Protein AF-T0ZVD2-F1 (afdb_monomer_lite)

Radius of gyration: 25.52 Å; chains: 1; bounding box: 50×49×88 Å

Organism: NCBI:txid410659

Sequence (141 aa):
MKIVLYLHMHQPWRLGRFRYLDLGSGRPYFDVERNFAIFRGIAERCYLPALERLIRAAREDSGFRLSLSVTGTFLEQARTAAPAVIDRLRELYRTGQGGAPRRDLLPLAGVPGSSARTARRGGPASGDAPQRVRRRTKVLG

Structure (mmCIF, N/CA/C/O backbone):
data_AF-T0ZVD2-F1
#
_entry.id   AF-T0ZVD2-F1
#
loop_
_atom_site.group_PDB
_atom_site.id
_atom_site.type_symbol
_atom_site.label_atom_id
_atom_site.label_alt_id
_atom_site.label_comp_id
_atom_site.label_asym_id
_atom_site.label_entity_id
_atom_site.label_seq_id
_atom_site.pdbx_PDB_ins_code
_atom_site.Cartn_x
_atom_site.Cartn_y
_atom_site.Cartn_z
_atom_site.occupancy
_atom_site.B_iso_or_equiv
_atom_site.auth_seq_id
_atom_site.auth_comp_id
_atom_site.auth_asym_id
_atom_site.auth_atom_id
_atom_site.pdbx_PDB_model_num
ATOM 1 N N . MET A 1 1 ? -22.904 15.931 14.253 1.00 55.38 1 MET A N 1
ATOM 2 C CA . MET A 1 1 ? -22.177 16.062 12.968 1.00 55.38 1 MET A CA 1
ATOM 3 C C . MET A 1 1 ? -21.480 14.737 12.675 1.00 55.38 1 MET A C 1
ATOM 5 O O . MET A 1 1 ? -20.995 14.137 13.624 1.00 55.38 1 MET A O 1
ATOM 9 N N . LYS A 1 2 ? -21.483 14.229 11.434 1.00 75.12 2 LYS A N 1
ATOM 10 C CA . LYS A 1 2 ? -20.800 12.969 11.070 1.00 75.12 2 LYS A CA 1
ATOM 11 C C . LYS A 1 2 ? -19.636 13.298 10.140 1.00 75.12 2 LYS A C 1
ATOM 13 O O . LYS A 1 2 ? -19.868 13.861 9.077 1.00 75.12 2 LYS A O 1
ATOM 18 N N . ILE A 1 3 ? -18.418 12.966 10.551 1.00 83.00 3 ILE A N 1
ATOM 19 C CA . ILE A 1 3 ? -17.202 13.145 9.749 1.00 83.00 3 ILE A CA 1
ATOM 20 C C . ILE A 1 3 ? -16.881 11.797 9.099 1.00 83.00 3 ILE A C 1
ATOM 22 O O . ILE A 1 3 ? -16.955 10.762 9.759 1.00 83.00 3 ILE A O 1
ATOM 26 N N . VAL A 1 4 ? -16.574 11.802 7.801 1.00 87.12 4 VAL A N 1
ATOM 27 C CA . VAL A 1 4 ? -16.183 10.599 7.052 1.00 87.12 4 VAL A CA 1
ATOM 28 C C . VAL A 1 4 ? -14.842 10.861 6.389 1.00 87.12 4 VAL A C 1
ATOM 30 O O . VAL A 1 4 ? -14.710 11.808 5.617 1.00 87.12 4 VAL A O 1
ATOM 33 N N . LEU A 1 5 ? -13.855 10.013 6.669 1.00 87.56 5 LEU A N 1
ATOM 34 C CA . LEU A 1 5 ? -12.551 10.095 6.017 1.00 87.56 5 LEU A CA 1
ATOM 35 C C . LEU A 1 5 ? -12.623 9.438 4.641 1.00 87.56 5 LEU A C 1
ATOM 37 O O . LEU A 1 5 ? -12.965 8.262 4.536 1.00 87.56 5 LEU A O 1
ATOM 41 N N . TYR A 1 6 ? -12.284 10.178 3.589 1.00 91.12 6 TYR A N 1
ATOM 42 C CA . TYR A 1 6 ? -12.142 9.629 2.243 1.00 91.12 6 TYR A CA 1
ATOM 43 C C . TYR A 1 6 ? -10.662 9.500 1.890 1.00 91.12 6 TYR A C 1
ATOM 45 O O . TYR A 1 6 ? -9.935 10.492 1.875 1.00 91.12 6 TYR A O 1
ATOM 53 N N . LEU A 1 7 ? -10.220 8.276 1.607 1.00 91.62 7 LEU A N 1
ATOM 54 C CA . LEU A 1 7 ? -8.830 7.950 1.308 1.00 91.62 7 LEU A CA 1
ATOM 55 C C . LEU A 1 7 ? -8.736 7.277 -0.062 1.00 91.62 7 LEU A C 1
ATOM 57 O O . LEU A 1 7 ? -9.523 6.386 -0.384 1.00 91.62 7 LEU A O 1
ATOM 61 N N . HIS A 1 8 ? -7.747 7.677 -0.859 1.00 92.75 8 HIS A N 1
ATOM 62 C CA . HIS A 1 8 ? -7.494 7.107 -2.178 1.00 92.75 8 HIS A CA 1
ATOM 63 C C . HIS A 1 8 ? -6.072 6.544 -2.266 1.00 92.75 8 HIS A C 1
ATOM 65 O O . HIS A 1 8 ? -5.099 7.241 -1.984 1.00 92.75 8 HIS A O 1
ATOM 71 N N . MET A 1 9 ? -5.954 5.278 -2.662 1.00 93.75 9 MET A N 1
ATOM 72 C CA . MET A 1 9 ? -4.691 4.557 -2.790 1.00 93.75 9 MET A CA 1
ATOM 73 C C . MET A 1 9 ? -4.364 4.320 -4.264 1.00 93.75 9 MET A C 1
ATOM 75 O O . MET A 1 9 ? -4.984 3.497 -4.952 1.00 93.75 9 MET A O 1
ATOM 79 N N . HIS A 1 10 ? -3.339 5.028 -4.733 1.00 93.50 10 HIS A N 1
ATOM 80 C CA . HIS A 1 10 ? -2.828 4.911 -6.088 1.00 93.50 10 HIS A CA 1
ATOM 81 C C . HIS A 1 10 ? -1.306 4.751 -6.100 1.00 93.50 10 HIS A C 1
ATOM 83 O O . HIS A 1 10 ? -0.577 5.515 -5.465 1.00 93.50 10 HIS A O 1
ATOM 89 N N . GLN A 1 11 ? -0.832 3.747 -6.840 1.00 92.94 11 GLN A N 1
ATOM 90 C CA . GLN A 1 11 ? 0.558 3.629 -7.273 1.00 92.94 11 GLN A CA 1
ATOM 91 C C . GLN A 1 11 ? 0.573 3.344 -8.781 1.00 92.94 11 GLN A C 1
ATOM 93 O O . GLN A 1 11 ? 0.033 2.316 -9.207 1.00 92.94 11 GLN A O 1
ATOM 98 N N . PRO A 1 12 ? 1.134 4.259 -9.595 1.00 93.94 12 PRO A N 1
ATOM 99 C CA . PRO A 1 12 ? 1.287 4.050 -11.026 1.00 93.94 12 PRO A CA 1
ATOM 100 C C . PRO A 1 12 ? 2.535 3.218 -11.338 1.00 93.94 12 PRO A C 1
ATOM 102 O O . PRO A 1 12 ? 3.450 3.085 -10.523 1.00 93.94 12 PRO A O 1
ATOM 105 N N . TRP A 1 13 ? 2.591 2.698 -12.561 1.00 93.31 13 TRP A N 1
ATOM 106 C CA . TRP A 1 13 ? 3.809 2.127 -13.125 1.00 93.31 13 TRP A CA 1
ATOM 107 C C . TRP A 1 13 ? 4.720 3.245 -13.636 1.00 93.31 13 TRP A C 1
ATOM 109 O O . TRP A 1 13 ? 4.332 4.042 -14.488 1.00 93.31 13 TRP A O 1
ATOM 119 N N . ARG A 1 14 ? 5.938 3.321 -13.0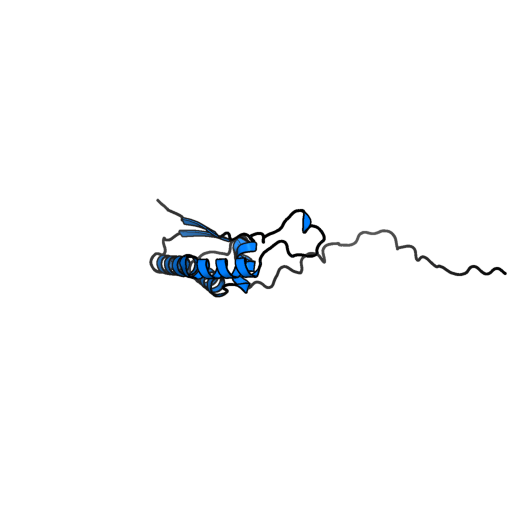99 1.00 91.88 14 ARG A N 1
ATOM 120 C CA . ARG A 1 14 ? 6.953 4.300 -13.504 1.00 91.88 14 ARG A CA 1
ATOM 121 C C . ARG A 1 14 ? 7.708 3.793 -14.723 1.00 91.88 14 ARG A C 1
ATOM 123 O O . ARG A 1 14 ? 8.147 2.641 -14.745 1.00 91.88 14 ARG A O 1
ATOM 130 N N . LEU A 1 15 ? 7.864 4.665 -15.712 1.00 91.50 15 LEU A N 1
ATOM 131 C CA . LEU A 1 15 ? 8.645 4.375 -16.907 1.00 91.50 15 LEU A CA 1
ATOM 132 C C . LEU A 1 15 ? 10.116 4.169 -16.546 1.00 91.50 15 LEU A C 1
ATOM 134 O O . LEU A 1 15 ? 10.666 4.851 -15.675 1.00 91.50 15 LEU A O 1
ATOM 138 N N . GLY A 1 16 ? 10.738 3.217 -17.234 1.00 87.69 16 GLY A N 1
ATOM 139 C CA . GLY A 1 16 ? 12.184 3.081 -17.231 1.00 87.69 16 GLY A CA 1
ATOM 140 C C . GLY A 1 16 ? 12.846 4.195 -18.036 1.00 87.69 16 GLY A C 1
ATOM 141 O O . GLY A 1 16 ? 12.191 5.067 -18.613 1.00 87.69 16 GLY A O 1
ATOM 142 N N . ARG A 1 17 ? 14.178 4.164 -18.101 1.00 86.81 17 ARG A N 1
ATOM 143 C CA . ARG A 1 17 ? 14.923 5.048 -18.999 1.00 86.81 17 ARG A CA 1
ATOM 144 C C . ARG A 1 17 ? 14.671 4.602 -20.441 1.00 86.81 17 ARG A C 1
ATOM 146 O O . ARG A 1 17 ? 15.360 3.721 -20.936 1.00 86.81 17 ARG A O 1
ATOM 153 N N . PHE A 1 18 ? 13.681 5.215 -21.079 1.00 85.88 18 PHE A N 1
ATOM 154 C CA . PHE A 1 18 ? 13.238 4.884 -22.428 1.00 85.88 18 PHE A CA 1
ATOM 155 C C . PHE A 1 18 ? 13.440 6.089 -23.351 1.00 85.88 18 PHE A C 1
ATOM 157 O O . PHE A 1 18 ? 12.972 7.188 -23.046 1.00 85.88 18 PHE A O 1
ATOM 164 N N . ARG A 1 19 ? 14.174 5.915 -24.454 1.00 86.12 19 ARG A N 1
ATOM 165 C CA . ARG A 1 19 ? 14.421 6.965 -25.454 1.00 86.12 19 ARG A CA 1
ATOM 166 C C . ARG A 1 19 ? 13.620 6.684 -26.721 1.00 86.12 19 ARG A C 1
ATOM 168 O O . ARG A 1 19 ? 13.250 5.551 -26.992 1.00 86.12 19 ARG A O 1
ATOM 175 N N . TYR A 1 20 ? 13.433 7.709 -27.552 1.00 84.69 20 TYR A N 1
ATOM 176 C CA . TYR A 1 20 ? 12.810 7.554 -28.873 1.00 84.69 20 TYR A CA 1
ATOM 177 C C . TYR A 1 20 ? 13.512 6.488 -29.736 1.00 84.69 20 TYR A C 1
ATOM 179 O O . TYR A 1 20 ? 12.862 5.710 -30.422 1.00 84.69 20 TYR A O 1
ATOM 187 N N . LEU A 1 21 ? 14.841 6.397 -29.636 1.00 88.56 21 LEU A N 1
ATOM 188 C CA . LEU A 1 21 ? 15.646 5.404 -30.356 1.00 88.56 21 LEU A CA 1
ATOM 189 C C . LEU A 1 21 ? 15.406 3.959 -29.891 1.00 88.56 21 LEU A C 1
ATOM 191 O O . LEU A 1 21 ? 15.766 3.029 -30.601 1.00 88.56 21 LEU A O 1
ATOM 195 N N . ASP A 1 22 ? 14.821 3.762 -28.707 1.00 82.94 22 ASP A N 1
ATOM 196 C CA . ASP A 1 22 ? 14.515 2.433 -28.176 1.00 82.94 22 ASP A CA 1
ATOM 197 C C . ASP A 1 22 ? 13.171 1.892 -28.710 1.00 82.94 22 ASP A C 1
ATOM 199 O O . ASP A 1 22 ? 12.802 0.751 -28.415 1.00 82.94 22 ASP A O 1
ATOM 203 N N . LEU A 1 23 ? 12.428 2.664 -29.512 1.00 85.06 23 LEU A N 1
ATOM 204 C CA . LEU A 1 23 ? 11.191 2.201 -30.144 1.00 85.06 23 LEU A CA 1
ATOM 205 C C . LEU A 1 23 ? 11.472 1.026 -31.092 1.00 85.06 23 LEU A C 1
ATOM 207 O O . LEU A 1 23 ? 12.376 1.074 -31.918 1.00 85.06 23 LEU A O 1
ATOM 211 N N . GLY A 1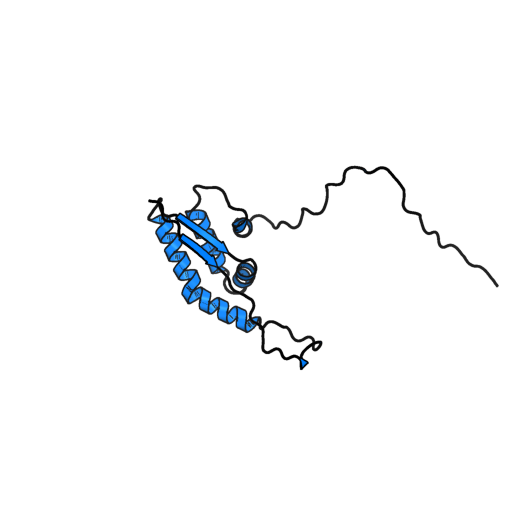 24 ? 10.702 -0.056 -30.958 1.00 85.81 24 GLY A N 1
ATOM 212 C CA . GLY A 1 24 ? 10.885 -1.278 -31.752 1.00 85.81 24 GLY A CA 1
ATOM 213 C C . GLY A 1 24 ? 12.049 -2.174 -31.309 1.00 85.81 24 GLY A C 1
ATOM 214 O O . GLY A 1 24 ? 12.166 -3.289 -31.803 1.00 85.81 24 GLY A O 1
ATOM 215 N N . SER A 1 25 ? 12.862 -1.752 -30.332 1.00 84.62 25 SER A N 1
ATOM 216 C CA . SER A 1 25 ? 14.004 -2.539 -29.829 1.00 84.62 25 SER A CA 1
ATOM 217 C C . SER A 1 25 ? 13.618 -3.753 -28.968 1.00 84.62 25 SER A C 1
ATOM 219 O O . SER A 1 25 ? 14.483 -4.528 -28.569 1.00 84.62 25 SER A O 1
ATOM 221 N N . GLY A 1 26 ? 12.334 -3.897 -28.619 1.00 84.56 26 GLY A N 1
ATOM 222 C CA . GLY A 1 26 ? 11.850 -4.918 -27.683 1.00 84.56 26 GLY A CA 1
ATOM 223 C C . GLY A 1 26 ? 12.141 -4.614 -26.207 1.00 84.56 26 GLY A C 1
ATOM 224 O O . GLY A 1 26 ? 11.787 -5.415 -25.343 1.00 84.56 26 GLY A O 1
ATOM 225 N N . ARG A 1 27 ? 12.751 -3.462 -25.885 1.00 86.19 27 ARG A N 1
ATOM 226 C CA . ARG A 1 27 ? 12.978 -3.043 -24.495 1.00 86.19 27 ARG A CA 1
ATOM 227 C C . ARG A 1 27 ? 11.651 -2.774 -23.770 1.00 86.19 27 ARG A C 1
ATOM 229 O O . ARG A 1 27 ? 10.780 -2.107 -24.332 1.00 86.19 27 ARG A O 1
ATOM 236 N N . PRO A 1 28 ? 11.490 -3.241 -22.518 1.00 85.50 28 PRO A N 1
ATOM 237 C CA . PRO A 1 28 ? 10.288 -2.974 -21.742 1.00 85.50 28 PRO A CA 1
ATOM 238 C C . PRO A 1 28 ? 10.171 -1.482 -21.405 1.00 85.50 28 PRO A C 1
ATOM 240 O O . PRO A 1 28 ? 11.140 -0.837 -21.007 1.00 85.50 28 PRO A O 1
ATOM 243 N N . TYR A 1 29 ? 8.958 -0.940 -21.528 1.00 87.62 29 TYR A N 1
ATOM 244 C CA . TYR A 1 29 ? 8.664 0.464 -21.213 1.00 87.62 29 TYR A CA 1
ATOM 245 C C . TYR A 1 29 ? 8.777 0.782 -19.716 1.00 87.62 29 TYR A C 1
ATOM 247 O O . TYR A 1 29 ? 9.150 1.892 -19.330 1.00 87.62 29 TYR A O 1
ATOM 255 N N . PHE A 1 30 ? 8.442 -0.184 -18.861 1.00 91.00 30 PHE A N 1
ATOM 256 C CA . PHE A 1 30 ? 8.408 -0.013 -17.413 1.00 91.00 30 PHE A CA 1
ATOM 257 C C . PHE A 1 30 ? 9.600 -0.688 -16.748 1.00 91.00 30 PHE A C 1
ATOM 259 O O . PHE A 1 30 ? 9.949 -1.823 -17.064 1.00 91.00 30 PHE A O 1
ATOM 266 N N . ASP A 1 31 ? 10.175 0.001 -15.767 1.00 91.75 31 ASP A N 1
ATOM 267 C CA . ASP A 1 31 ? 11.213 -0.550 -14.901 1.00 91.75 31 ASP A CA 1
ATOM 268 C C . ASP A 1 31 ? 10.550 -1.290 -13.731 1.00 91.75 31 ASP A C 1
ATOM 270 O O . ASP A 1 31 ? 10.229 -0.708 -12.691 1.00 91.75 31 ASP A O 1
ATOM 274 N N . VAL A 1 32 ? 10.234 -2.568 -13.946 1.00 92.38 32 VAL A N 1
ATOM 275 C CA . VAL A 1 32 ? 9.450 -3.382 -13.003 1.00 92.38 32 VAL A CA 1
ATOM 276 C C . VAL A 1 32 ? 10.165 -3.533 -11.659 1.00 92.38 32 VAL A C 1
ATOM 278 O O . VAL A 1 32 ? 9.539 -3.369 -10.610 1.00 92.38 32 VAL A O 1
ATOM 281 N N . GLU A 1 33 ? 11.474 -3.778 -11.679 1.00 92.69 33 GLU A N 1
ATOM 282 C CA . GLU A 1 33 ? 12.276 -3.955 -10.466 1.00 92.69 33 GLU A CA 1
ATOM 283 C C . GLU A 1 33 ? 12.275 -2.691 -9.611 1.00 92.69 33 GLU A C 1
ATOM 285 O O . GLU A 1 33 ? 11.959 -2.744 -8.417 1.00 92.69 33 GLU A O 1
ATOM 290 N N . ARG A 1 34 ? 12.529 -1.531 -10.228 1.00 93.50 34 ARG A N 1
ATOM 291 C CA . ARG A 1 34 ? 12.488 -0.250 -9.524 1.00 93.50 34 ARG A CA 1
ATOM 292 C C . ARG A 1 34 ? 11.096 0.059 -8.990 1.00 93.50 34 ARG A C 1
ATOM 294 O O . ARG A 1 34 ? 10.976 0.566 -7.874 1.00 93.50 34 ARG A O 1
ATOM 301 N N . ASN A 1 35 ? 10.043 -0.240 -9.750 1.00 94.69 35 ASN A N 1
ATOM 302 C CA . ASN A 1 35 ? 8.670 -0.044 -9.284 1.00 94.69 35 ASN A CA 1
ATOM 303 C C . ASN A 1 35 ? 8.378 -0.876 -8.034 1.00 94.69 35 ASN A C 1
ATOM 305 O O . ASN A 1 35 ? 7.862 -0.331 -7.059 1.00 94.69 35 ASN A O 1
ATOM 309 N N . PHE A 1 36 ? 8.756 -2.154 -8.017 1.00 95.44 36 PHE A N 1
ATOM 310 C CA . PHE A 1 36 ? 8.551 -3.006 -6.847 1.00 95.44 36 PHE A CA 1
ATOM 311 C C . PHE A 1 36 ? 9.424 -2.611 -5.658 1.00 95.44 36 PHE A C 1
ATOM 313 O O . PHE A 1 36 ? 8.932 -2.628 -4.530 1.00 95.44 36 PHE A O 1
ATOM 320 N N . ALA A 1 37 ? 10.672 -2.196 -5.880 1.00 95.44 37 ALA A N 1
ATOM 321 C CA . ALA A 1 37 ? 11.531 -1.685 -4.813 1.00 95.44 37 ALA A CA 1
ATOM 322 C C . ALA A 1 37 ? 10.929 -0.429 -4.157 1.00 95.44 37 ALA A C 1
ATOM 324 O O . ALA A 1 37 ? 10.841 -0.340 -2.931 1.00 95.44 37 ALA A O 1
ATOM 325 N N . ILE A 1 38 ? 10.438 0.515 -4.969 1.00 95.19 38 ILE A N 1
ATOM 326 C CA . ILE A 1 38 ? 9.748 1.712 -4.474 1.00 95.19 38 ILE A CA 1
ATOM 327 C C . ILE A 1 38 ? 8.465 1.325 -3.734 1.00 95.19 38 ILE A C 1
ATOM 329 O O . ILE A 1 38 ? 8.221 1.835 -2.640 1.00 95.19 38 ILE A O 1
ATOM 333 N N . PHE A 1 39 ? 7.662 0.419 -4.300 1.00 96.62 39 PHE A N 1
ATOM 334 C CA . PHE A 1 39 ? 6.411 -0.019 -3.687 1.00 96.62 39 PHE A CA 1
ATOM 335 C C . PHE A 1 39 ? 6.646 -0.616 -2.297 1.00 96.62 39 PHE A C 1
ATOM 337 O O . PHE A 1 39 ? 5.972 -0.209 -1.355 1.00 96.62 39 PHE A O 1
ATOM 344 N N . ARG A 1 40 ? 7.629 -1.516 -2.142 1.00 96.56 40 ARG A N 1
ATOM 345 C CA . ARG A 1 40 ? 7.999 -2.108 -0.842 1.00 96.56 40 ARG A CA 1
ATOM 346 C C . ARG A 1 40 ? 8.380 -1.040 0.178 1.00 96.56 40 ARG A C 1
ATOM 348 O O . ARG A 1 40 ? 7.801 -0.993 1.259 1.00 96.56 40 ARG A O 1
ATOM 355 N N . GLY A 1 41 ? 9.265 -0.118 -0.204 1.00 96.44 41 GLY A N 1
ATOM 356 C CA . GLY A 1 41 ? 9.698 0.953 0.693 1.00 96.44 41 GLY A CA 1
ATOM 357 C C . GLY A 1 41 ? 8.558 1.882 1.127 1.00 96.44 41 GLY A C 1
ATOM 358 O O . GLY A 1 41 ? 8.520 2.321 2.275 1.00 96.44 41 GLY A O 1
ATOM 359 N N . ILE A 1 42 ? 7.609 2.190 0.236 1.00 96.38 42 ILE A N 1
ATOM 360 C CA . ILE A 1 42 ? 6.422 2.981 0.597 1.00 96.38 42 ILE A CA 1
ATOM 361 C C . ILE A 1 42 ? 5.452 2.151 1.448 1.00 96.38 42 ILE A C 1
ATOM 363 O O . ILE A 1 42 ? 4.867 2.682 2.391 1.00 96.38 42 ILE A O 1
ATOM 367 N N . ALA A 1 43 ? 5.288 0.862 1.153 1.00 96.56 43 ALA A N 1
ATOM 368 C CA . ALA A 1 43 ? 4.402 -0.019 1.902 1.00 96.56 43 ALA A CA 1
ATOM 369 C C . ALA A 1 43 ? 4.798 -0.112 3.378 1.00 96.56 43 ALA A C 1
ATOM 371 O O . ALA A 1 43 ? 3.937 0.060 4.240 1.00 96.56 43 ALA A O 1
ATOM 372 N N . GLU A 1 44 ? 6.088 -0.292 3.659 1.00 96.19 44 GLU A N 1
ATOM 373 C CA . GLU A 1 44 ? 6.631 -0.363 5.020 1.00 96.19 44 GLU A CA 1
ATOM 374 C C . GLU A 1 44 ? 6.499 0.964 5.773 1.00 96.19 44 GLU A C 1
ATOM 376 O O . GLU A 1 44 ? 6.106 0.985 6.936 1.00 96.19 44 GLU A O 1
ATOM 381 N N . ARG A 1 45 ? 6.779 2.092 5.109 1.00 96.12 45 ARG A N 1
ATOM 382 C CA . ARG A 1 45 ? 6.771 3.409 5.765 1.00 96.12 45 ARG A CA 1
ATOM 383 C C . ARG A 1 45 ? 5.388 4.042 5.886 1.00 96.12 45 ARG A C 1
ATOM 385 O O . ARG A 1 45 ? 5.180 4.873 6.765 1.00 96.12 45 ARG A O 1
ATOM 392 N N . CYS A 1 46 ? 4.465 3.718 4.983 1.00 95.06 46 CYS A N 1
ATOM 393 C CA . CYS A 1 46 ? 3.201 4.439 4.844 1.00 95.06 46 CYS A CA 1
ATOM 394 C C . CYS A 1 46 ? 1.986 3.514 4.906 1.00 95.06 46 CYS A C 1
ATOM 396 O O . CYS A 1 46 ? 1.147 3.692 5.786 1.00 95.06 46 CYS A O 1
ATOM 398 N N . TYR A 1 47 ? 1.870 2.529 4.009 1.00 95.12 47 TYR A N 1
ATOM 399 C CA . TYR A 1 47 ? 0.617 1.773 3.875 1.00 95.12 47 TYR A CA 1
ATOM 400 C C . TYR A 1 47 ? 0.328 0.887 5.081 1.00 95.12 47 TYR A C 1
ATOM 402 O O . TYR A 1 47 ? -0.764 0.967 5.636 1.00 95.12 47 TYR A O 1
ATOM 410 N N . LEU A 1 48 ? 1.295 0.076 5.508 1.00 96.06 48 LEU A N 1
ATOM 411 C CA . LEU A 1 48 ? 1.137 -0.801 6.666 1.00 96.06 48 LEU A CA 1
ATOM 412 C C . LEU A 1 48 ? 0.842 -0.017 7.957 1.00 96.06 48 LEU A C 1
ATOM 414 O O . LEU A 1 48 ? -0.211 -0.268 8.548 1.00 96.06 48 LEU A O 1
ATOM 418 N N . PRO A 1 49 ? 1.653 0.984 8.362 1.00 97.12 49 PRO A N 1
ATOM 419 C CA . PRO A 1 49 ? 1.383 1.715 9.598 1.00 97.12 49 PRO A CA 1
ATOM 420 C C . PRO A 1 49 ? 0.088 2.536 9.537 1.00 97.12 49 PRO A C 1
ATOM 422 O O . PRO A 1 49 ? -0.593 2.690 10.551 1.00 97.12 49 PRO A O 1
ATOM 425 N N . ALA A 1 50 ? -0.295 3.060 8.366 1.00 95.31 50 ALA A N 1
ATOM 426 C CA . ALA A 1 50 ? -1.568 3.761 8.221 1.00 95.31 50 ALA A CA 1
ATOM 427 C C . ALA A 1 50 ? -2.760 2.808 8.378 1.00 95.31 50 ALA A C 1
ATOM 429 O O . ALA A 1 50 ? -3.694 3.119 9.115 1.00 95.31 50 ALA A O 1
ATOM 430 N N . LEU A 1 51 ? -2.726 1.640 7.729 1.00 94.94 51 LEU A N 1
ATOM 431 C CA . LEU A 1 51 ? -3.803 0.655 7.824 1.00 94.94 51 LEU A CA 1
ATOM 432 C C . LEU A 1 51 ? -3.950 0.111 9.245 1.00 94.94 51 LEU A C 1
ATOM 434 O O . LEU A 1 51 ? -5.073 -0.004 9.723 1.00 94.94 51 LEU A O 1
ATOM 438 N N . GLU A 1 52 ? -2.849 -0.148 9.950 1.00 95.56 52 GLU A N 1
ATOM 439 C CA . GLU A 1 52 ? -2.889 -0.581 11.353 1.00 95.56 52 GLU A CA 1
ATOM 440 C C . GLU A 1 52 ? -3.562 0.457 12.258 1.00 95.56 52 GLU A C 1
ATOM 442 O O . GLU A 1 52 ? -4.414 0.109 13.078 1.00 95.56 52 GLU A O 1
ATOM 447 N N . ARG A 1 53 ? -3.258 1.746 12.061 1.00 94.50 53 ARG A N 1
ATOM 448 C CA . ARG A 1 53 ? -3.923 2.838 12.788 1.00 94.50 53 ARG A CA 1
ATOM 449 C C . ARG A 1 53 ? -5.412 2.924 12.467 1.00 94.50 53 ARG A C 1
ATOM 451 O O . ARG A 1 53 ? -6.211 3.107 13.378 1.00 94.50 53 ARG A O 1
ATOM 458 N N . LEU A 1 54 ? -5.791 2.766 11.198 1.00 92.56 54 LEU A N 1
ATOM 459 C CA . LEU A 1 54 ? -7.197 2.783 10.782 1.00 92.56 54 LEU A CA 1
ATOM 460 C C . LEU A 1 54 ? -7.980 1.598 11.360 1.00 92.56 54 LEU A C 1
ATOM 462 O O . LEU A 1 54 ? -9.101 1.783 11.822 1.00 92.56 54 LEU A O 1
ATOM 466 N N . ILE A 1 55 ? -7.386 0.401 11.373 1.00 92.12 55 ILE A N 1
ATOM 467 C CA . ILE A 1 55 ? -7.977 -0.802 11.978 1.00 92.12 55 ILE A CA 1
ATOM 468 C C . ILE A 1 55 ? -8.191 -0.579 13.474 1.00 92.12 55 ILE A C 1
ATOM 470 O O . ILE A 1 55 ? -9.260 -0.888 13.997 1.00 92.12 55 ILE A O 1
ATOM 474 N N . ARG A 1 56 ? -7.187 -0.026 14.163 1.00 93.00 56 ARG A N 1
ATOM 475 C CA . ARG A 1 56 ? -7.281 0.295 15.588 1.00 93.00 56 ARG A CA 1
ATOM 476 C C . ARG A 1 56 ? -8.401 1.300 15.864 1.00 93.00 56 ARG A C 1
ATOM 478 O O . ARG A 1 56 ? -9.259 1.013 16.688 1.00 93.00 56 ARG A O 1
ATOM 485 N N . ALA A 1 57 ? -8.444 2.409 15.127 1.00 90.38 57 ALA A N 1
ATOM 486 C CA . ALA A 1 57 ? -9.490 3.421 15.276 1.00 90.38 57 ALA A CA 1
ATOM 487 C C . ALA A 1 57 ? -10.896 2.847 15.027 1.00 90.38 57 ALA A C 1
ATOM 489 O O . ALA A 1 57 ? -11.815 3.110 15.793 1.00 90.38 57 ALA A O 1
ATOM 490 N N . ALA A 1 58 ? -11.050 2.000 14.003 1.00 88.69 58 ALA A N 1
ATOM 491 C CA . ALA A 1 58 ? -12.320 1.339 13.702 1.00 88.69 58 ALA A CA 1
ATOM 492 C C . ALA A 1 58 ? -12.764 0.339 14.786 1.00 88.69 58 ALA A C 1
ATOM 494 O O . ALA A 1 58 ? -13.954 0.063 14.907 1.00 88.69 58 ALA A O 1
ATOM 495 N N . ARG A 1 59 ? -11.825 -0.224 15.560 1.00 87.75 59 ARG A N 1
ATOM 496 C CA . ARG A 1 59 ? -12.128 -1.107 16.699 1.00 87.75 59 ARG A CA 1
ATOM 497 C C . ARG A 1 59 ? -12.465 -0.334 17.971 1.00 87.75 59 ARG A C 1
ATOM 499 O O . ARG A 1 59 ? -13.268 -0.815 18.760 1.00 87.75 59 ARG A O 1
ATOM 506 N N . GLU A 1 60 ? -11.830 0.815 18.181 1.00 89.56 60 GLU A N 1
ATOM 507 C CA . GLU A 1 60 ? -12.023 1.647 19.375 1.00 89.56 60 GLU A CA 1
ATOM 508 C C . GLU A 1 60 ? -13.327 2.457 19.318 1.00 89.56 60 GLU A C 1
ATOM 510 O O . GLU A 1 60 ? -13.967 2.642 20.351 1.00 89.56 60 GLU A O 1
ATOM 515 N N . ASP A 1 61 ? -13.752 2.903 18.130 1.00 85.69 61 ASP A N 1
ATOM 516 C CA . ASP A 1 61 ? -14.953 3.725 17.959 1.00 85.69 61 ASP A CA 1
ATOM 517 C C . ASP A 1 61 ? -15.902 3.176 16.880 1.00 85.69 61 ASP A C 1
ATOM 519 O O . ASP A 1 61 ? -15.640 3.248 15.679 1.00 85.69 61 ASP A O 1
ATOM 523 N N . SER A 1 62 ? -17.077 2.708 17.312 1.00 79.62 62 SER A N 1
ATOM 524 C CA . SER A 1 62 ? -18.167 2.266 16.423 1.00 79.62 62 SER A CA 1
ATOM 525 C C . SER A 1 62 ? -18.773 3.390 15.559 1.00 79.62 62 SER A C 1
ATOM 527 O O . SER A 1 62 ? -19.456 3.124 14.567 1.00 79.62 62 SER A O 1
ATOM 529 N N . GLY A 1 63 ? -18.533 4.654 15.920 1.00 82.81 63 GLY A N 1
ATOM 530 C CA . GLY A 1 63 ? -18.916 5.844 15.166 1.00 82.81 63 GLY A CA 1
ATOM 531 C C . GLY A 1 63 ? -17.937 6.220 14.053 1.00 82.81 63 GLY A C 1
ATOM 532 O O . GLY A 1 63 ? -18.298 7.029 13.187 1.00 82.81 63 GLY A O 1
ATOM 533 N N . PHE A 1 64 ? -16.740 5.625 14.029 1.00 84.69 64 PHE A N 1
ATOM 534 C CA . PHE A 1 64 ? -15.708 5.908 13.039 1.00 84.69 64 PHE A CA 1
ATOM 535 C C . PHE A 1 64 ? -16.145 5.457 11.641 1.00 84.69 64 PHE A C 1
ATOM 537 O O . PHE A 1 64 ? -16.495 4.301 11.401 1.00 84.69 64 PHE A O 1
ATOM 544 N N . ARG A 1 65 ? -16.123 6.386 10.679 1.00 85.06 65 ARG A N 1
ATOM 545 C CA . ARG A 1 65 ? -16.517 6.126 9.288 1.00 85.06 65 ARG A CA 1
ATOM 546 C C . ARG A 1 65 ? -15.397 6.498 8.334 1.00 85.06 65 ARG A C 1
ATOM 548 O O . ARG A 1 65 ? -14.907 7.627 8.342 1.00 85.06 65 ARG A O 1
ATOM 555 N N . LEU A 1 66 ? -15.069 5.567 7.444 1.00 88.00 66 LEU A N 1
ATOM 556 C CA . LEU A 1 66 ? -14.086 5.777 6.390 1.00 88.00 66 LEU A CA 1
ATOM 557 C C . LEU A 1 66 ? -14.593 5.216 5.056 1.00 88.00 66 LEU A C 1
ATOM 559 O O . LEU A 1 66 ? -15.349 4.246 5.016 1.00 88.00 66 LEU A O 1
ATOM 563 N N . SER A 1 67 ? -14.161 5.830 3.963 1.00 88.81 67 SER A N 1
ATOM 564 C CA . SER A 1 67 ? -14.349 5.364 2.595 1.00 88.81 67 SER A CA 1
ATOM 565 C C . SER A 1 67 ? -12.980 5.240 1.939 1.00 88.81 67 SER A C 1
ATOM 567 O O . SER A 1 67 ? -12.236 6.217 1.876 1.00 88.81 67 SER A O 1
ATOM 569 N N . LEU A 1 68 ? -12.653 4.047 1.446 1.00 90.12 68 LEU A N 1
ATOM 570 C CA . LEU A 1 68 ? -11.375 3.759 0.805 1.00 90.12 68 LEU A CA 1
ATOM 571 C C . LEU A 1 68 ? -11.585 3.451 -0.675 1.00 90.12 68 LEU A C 1
ATOM 573 O O . LEU A 1 68 ? -12.360 2.564 -1.009 1.00 90.12 68 LEU A O 1
ATOM 577 N N . SER A 1 69 ? -10.856 4.143 -1.543 1.00 91.62 69 SER A N 1
ATOM 578 C CA . SER A 1 69 ? -10.794 3.863 -2.976 1.00 91.62 69 SER A CA 1
ATOM 579 C C . SER A 1 69 ? -9.404 3.340 -3.326 1.00 91.62 69 SER A C 1
ATOM 581 O O . SER A 1 69 ? -8.406 3.988 -3.018 1.00 91.62 69 SER A O 1
ATOM 583 N N . VAL A 1 70 ? -9.321 2.175 -3.968 1.00 91.81 70 VAL A N 1
ATOM 584 C CA . VAL A 1 70 ? -8.046 1.541 -4.337 1.00 91.81 70 VAL A CA 1
ATOM 585 C C . VAL A 1 70 ? -8.013 1.294 -5.839 1.00 91.81 70 VAL A C 1
ATOM 587 O O . VAL A 1 70 ? -8.932 0.704 -6.402 1.00 91.81 70 VAL A O 1
ATOM 590 N N . THR A 1 71 ? -6.950 1.746 -6.502 1.00 94.12 71 THR A N 1
ATOM 591 C CA . THR A 1 71 ? -6.789 1.548 -7.953 1.00 94.12 71 THR A CA 1
ATOM 592 C C . THR A 1 71 ? -6.378 0.114 -8.311 1.00 94.12 71 THR A C 1
ATOM 594 O O . THR A 1 71 ? -5.691 -0.562 -7.545 1.00 94.12 71 THR A O 1
ATOM 597 N N . GLY A 1 72 ? -6.762 -0.357 -9.504 1.00 92.62 72 GLY A N 1
ATOM 598 C CA . GLY A 1 72 ? -6.398 -1.699 -9.985 1.00 92.62 72 GLY A CA 1
ATOM 599 C C . GLY A 1 72 ? -4.884 -1.901 -10.100 1.00 92.62 72 GLY A C 1
ATOM 600 O O . GLY A 1 72 ? -4.365 -2.900 -9.609 1.00 92.62 72 GLY A O 1
ATOM 601 N N . THR A 1 73 ? -4.165 -0.903 -10.627 1.00 93.25 73 THR A N 1
ATOM 602 C CA . THR A 1 73 ? -2.695 -0.932 -10.735 1.00 93.25 73 THR A CA 1
ATOM 603 C C . THR A 1 73 ? -2.023 -1.070 -9.373 1.00 93.25 73 THR A C 1
ATOM 605 O O . THR A 1 73 ? -1.042 -1.796 -9.234 1.00 93.25 73 THR A O 1
ATOM 608 N N . PHE A 1 74 ? -2.578 -0.420 -8.344 1.00 95.75 74 PHE A N 1
ATOM 609 C CA . PHE A 1 74 ? -2.097 -0.566 -6.976 1.00 95.75 74 PHE A CA 1
ATOM 610 C C . PHE A 1 74 ? -2.255 -2.005 -6.482 1.00 95.75 74 PHE A C 1
ATOM 612 O O . PHE A 1 74 ? -1.314 -2.558 -5.920 1.00 95.75 74 PHE A O 1
ATOM 619 N N . LEU A 1 75 ? -3.420 -2.628 -6.696 1.00 94.62 75 LEU A N 1
ATOM 620 C CA . LEU A 1 75 ? -3.660 -4.009 -6.265 1.00 94.62 75 LEU A CA 1
ATOM 621 C C . LEU A 1 75 ? -2.736 -5.001 -6.978 1.00 94.62 75 LEU A C 1
ATOM 623 O O . LEU A 1 75 ? -2.238 -5.923 -6.339 1.00 94.62 75 LEU A O 1
ATOM 627 N N . GLU A 1 76 ? -2.490 -4.822 -8.274 1.00 93.12 76 GLU A N 1
ATOM 628 C CA . GLU A 1 76 ? -1.562 -5.662 -9.040 1.00 93.12 76 GLU A CA 1
ATOM 629 C C . GLU A 1 76 ? -0.131 -5.571 -8.502 1.00 93.12 76 GLU A C 1
ATOM 631 O O . GLU A 1 76 ? 0.505 -6.597 -8.242 1.00 93.12 76 GLU A O 1
ATOM 636 N N . GLN A 1 77 ? 0.352 -4.349 -8.256 1.00 94.81 77 GLN A N 1
ATOM 637 C CA . GLN A 1 77 ? 1.669 -4.141 -7.659 1.00 94.81 77 GLN A CA 1
ATOM 638 C C . GLN A 1 77 ? 1.730 -4.701 -6.234 1.00 94.81 77 GLN A C 1
ATOM 640 O O . GLN A 1 77 ? 2.694 -5.382 -5.894 1.00 94.81 77 GLN A O 1
ATOM 645 N N . ALA A 1 78 ? 0.689 -4.501 -5.422 1.00 95.62 78 ALA A N 1
ATOM 646 C CA . ALA A 1 78 ? 0.629 -4.996 -4.050 1.00 95.62 78 ALA A CA 1
ATOM 647 C C . ALA A 1 78 ? 0.693 -6.527 -3.971 1.00 95.62 78 ALA A C 1
ATOM 649 O O . ALA A 1 78 ? 1.415 -7.052 -3.127 1.00 95.62 78 ALA A O 1
ATOM 650 N N . ARG A 1 79 ? 0.000 -7.250 -4.868 1.00 94.62 79 ARG A N 1
ATOM 651 C CA . ARG A 1 79 ? 0.013 -8.728 -4.903 1.00 94.62 79 ARG A CA 1
ATOM 652 C C . ARG A 1 79 ? 1.420 -9.295 -5.050 1.00 94.62 79 ARG A C 1
ATOM 654 O O . ARG A 1 79 ? 1.702 -10.346 -4.489 1.00 94.62 79 ARG A O 1
ATOM 661 N N . THR A 1 80 ? 2.272 -8.597 -5.797 1.00 93.44 80 THR A N 1
ATOM 662 C CA . THR A 1 80 ? 3.635 -9.048 -6.092 1.00 93.44 80 THR A CA 1
ATOM 663 C C . THR A 1 80 ? 4.644 -8.477 -5.101 1.00 93.44 80 THR A C 1
ATOM 665 O O . THR A 1 80 ? 5.491 -9.198 -4.586 1.00 93.44 80 THR A O 1
ATOM 668 N N . ALA A 1 81 ? 4.572 -7.173 -4.827 1.00 94.19 81 ALA A N 1
ATOM 669 C CA . ALA A 1 81 ? 5.597 -6.461 -4.074 1.00 94.19 81 ALA A CA 1
ATOM 670 C C . ALA A 1 81 ? 5.383 -6.490 -2.557 1.00 94.19 81 ALA A C 1
ATOM 672 O O . ALA A 1 81 ? 6.369 -6.548 -1.831 1.00 94.19 81 ALA A O 1
ATOM 673 N N . ALA A 1 82 ? 4.140 -6.425 -2.067 1.00 95.12 82 ALA A N 1
ATOM 674 C CA . ALA A 1 82 ? 3.851 -6.419 -0.630 1.00 95.12 82 ALA A CA 1
ATOM 675 C C . ALA A 1 82 ? 2.446 -6.986 -0.330 1.00 95.12 82 ALA A C 1
ATOM 677 O O . ALA A 1 82 ? 1.511 -6.222 -0.054 1.00 95.12 82 ALA A O 1
ATOM 678 N N . PRO A 1 83 ? 2.274 -8.323 -0.349 1.00 95.56 83 PRO A N 1
ATOM 679 C CA . PRO A 1 83 ? 0.975 -8.963 -0.126 1.00 95.56 83 PRO A CA 1
ATOM 680 C C . PRO A 1 83 ? 0.381 -8.652 1.257 1.00 95.56 83 PRO A C 1
ATOM 682 O O . PRO A 1 83 ? -0.837 -8.555 1.386 1.00 95.56 83 PRO A O 1
ATOM 685 N N . ALA A 1 84 ? 1.220 -8.361 2.258 1.00 95.44 84 ALA A N 1
ATOM 686 C CA . ALA A 1 84 ? 0.784 -7.945 3.592 1.00 95.44 84 ALA A CA 1
ATOM 687 C C . ALA A 1 84 ? -0.154 -6.720 3.575 1.00 95.44 84 ALA A C 1
ATOM 689 O O . ALA A 1 84 ? -1.067 -6.624 4.393 1.00 95.44 84 ALA A O 1
ATOM 690 N N . VAL A 1 85 ? 0.013 -5.798 2.616 1.00 95.56 85 VAL A N 1
ATOM 691 C CA . VAL A 1 85 ? -0.881 -4.636 2.466 1.00 95.56 85 VAL A CA 1
ATOM 692 C C . VAL A 1 85 ? -2.303 -5.085 2.123 1.00 95.56 85 VAL A C 1
ATOM 694 O O . VAL A 1 85 ? -3.270 -4.548 2.658 1.00 95.56 85 VAL A O 1
ATOM 697 N N . ILE A 1 86 ? -2.444 -6.096 1.264 1.00 95.06 86 ILE A N 1
ATOM 698 C CA . ILE A 1 86 ? -3.745 -6.657 0.877 1.00 95.06 86 ILE A CA 1
ATOM 699 C C . ILE A 1 86 ? -4.414 -7.321 2.077 1.00 95.06 86 ILE A C 1
ATOM 701 O O . ILE A 1 86 ? -5.621 -7.166 2.272 1.00 95.06 86 ILE A O 1
ATOM 705 N N . ASP A 1 87 ? -3.648 -8.027 2.903 1.00 94.62 87 ASP A N 1
ATOM 706 C CA . ASP A 1 87 ? -4.194 -8.692 4.082 1.00 94.62 87 ASP A CA 1
ATOM 707 C C . ASP A 1 87 ? -4.675 -7.690 5.133 1.00 94.62 87 ASP A C 1
ATOM 709 O O . ASP A 1 87 ? -5.777 -7.851 5.662 1.00 94.62 87 ASP A O 1
ATOM 713 N N . ARG A 1 88 ? -3.944 -6.588 5.344 1.00 94.19 88 ARG A N 1
ATOM 714 C CA . ARG A 1 88 ? -4.407 -5.474 6.188 1.00 94.19 88 ARG A CA 1
ATOM 715 C C . ARG A 1 88 ? -5.637 -4.773 5.618 1.00 94.19 88 ARG A C 1
ATOM 717 O O . ARG A 1 88 ? -6.553 -4.449 6.366 1.00 94.19 88 ARG A O 1
ATOM 724 N N . LEU A 1 89 ? -5.714 -4.583 4.300 1.00 93.25 89 LEU A N 1
ATOM 725 C CA . LEU A 1 89 ? -6.914 -4.040 3.654 1.00 93.25 89 LEU A CA 1
ATOM 726 C C . LEU A 1 89 ? -8.138 -4.938 3.876 1.00 93.25 89 LEU A C 1
ATOM 728 O O . LEU A 1 89 ? -9.228 -4.443 4.165 1.00 93.25 89 LEU A O 1
ATOM 732 N N . ARG A 1 90 ? -7.962 -6.261 3.789 1.00 91.81 90 ARG A N 1
ATOM 733 C CA . ARG A 1 90 ? -9.013 -7.237 4.113 1.00 91.81 90 ARG A CA 1
ATOM 734 C C . ARG A 1 90 ? -9.393 -7.196 5.588 1.00 91.81 90 ARG A C 1
ATOM 736 O O . ARG A 1 90 ? -10.571 -7.303 5.908 1.00 91.81 90 ARG A O 1
ATOM 743 N N . GLU A 1 91 ? -8.423 -7.054 6.485 1.00 91.38 91 GLU A N 1
ATOM 744 C CA . GLU A 1 91 ? -8.670 -6.908 7.921 1.00 91.38 91 GLU A CA 1
ATOM 745 C C . GLU A 1 91 ? -9.501 -5.655 8.222 1.00 91.38 91 GLU A C 1
ATOM 747 O O . GLU A 1 91 ? -10.547 -5.768 8.860 1.00 91.38 91 GLU A O 1
ATOM 752 N N . LEU A 1 92 ? -9.104 -4.500 7.678 1.00 89.44 92 LEU A N 1
ATOM 753 C CA . LEU A 1 92 ? -9.835 -3.235 7.804 1.00 89.44 92 LEU A CA 1
ATOM 754 C C . LEU A 1 92 ? -11.266 -3.341 7.265 1.00 89.44 92 LEU A C 1
ATOM 756 O O . LEU A 1 92 ? -12.215 -2.821 7.855 1.00 89.44 92 LEU A O 1
ATOM 760 N N . TYR A 1 93 ? -11.436 -4.053 6.152 1.00 85.56 93 TYR A N 1
ATOM 761 C CA . TYR A 1 93 ? -12.751 -4.313 5.587 1.00 85.56 93 TYR A CA 1
ATOM 762 C C . TYR A 1 93 ? -13.636 -5.140 6.533 1.00 85.56 93 TYR A C 1
ATOM 764 O O . TYR A 1 93 ? -14.802 -4.803 6.726 1.00 85.56 93 TYR A O 1
ATOM 772 N N . ARG A 1 94 ? -13.083 -6.182 7.171 1.00 85.06 94 ARG A N 1
ATOM 773 C CA . ARG A 1 94 ? -13.816 -7.006 8.149 1.00 85.06 94 ARG A CA 1
ATOM 774 C C . ARG A 1 94 ? -14.182 -6.223 9.406 1.00 85.06 94 ARG A C 1
ATOM 776 O O . ARG A 1 94 ? -15.290 -6.390 9.897 1.00 85.06 94 ARG A O 1
ATOM 783 N N . THR A 1 95 ? -13.307 -5.342 9.898 1.00 82.25 95 THR A N 1
ATOM 784 C CA . THR A 1 95 ? -13.625 -4.505 11.070 1.00 82.25 95 THR A CA 1
ATOM 785 C C . THR A 1 95 ? -14.770 -3.529 10.810 1.00 82.25 95 THR A C 1
ATOM 787 O O . THR A 1 95 ? -15.480 -3.172 11.739 1.00 82.25 95 THR A O 1
ATOM 790 N N . GLY A 1 96 ? -14.981 -3.126 9.552 1.00 68.75 96 GLY A N 1
ATOM 791 C CA . GLY A 1 96 ? -16.086 -2.252 9.157 1.00 68.75 96 GLY A CA 1
ATOM 792 C C . GLY A 1 96 ? -17.406 -2.969 8.841 1.00 68.75 96 GLY A C 1
ATOM 793 O O . GLY A 1 96 ? -18.393 -2.295 8.539 1.00 68.75 96 GLY A O 1
ATOM 794 N N . GLN A 1 97 ? -17.463 -4.308 8.866 1.00 56.69 97 GLN A N 1
ATOM 795 C CA . GLN A 1 97 ? -18.674 -5.052 8.508 1.00 56.69 97 GLN A CA 1
ATOM 796 C C . GLN A 1 97 ? -19.724 -5.059 9.629 1.00 56.69 97 GLN A C 1
ATOM 798 O O . GLN A 1 97 ? -19.930 -6.044 10.327 1.00 56.69 97 GLN A O 1
ATOM 803 N N . GLY A 1 98 ? -20.455 -3.946 9.693 1.00 50.44 98 GLY A N 1
ATOM 804 C CA . GLY A 1 98 ? -21.897 -3.903 9.953 1.00 50.44 98 GLY A CA 1
ATOM 805 C C . GLY A 1 98 ? -22.717 -3.556 8.691 1.00 50.44 98 GLY A C 1
ATOM 806 O O . GLY A 1 98 ? -23.889 -3.212 8.802 1.00 50.44 98 GLY A O 1
ATOM 807 N N . GLY A 1 99 ? -22.120 -3.589 7.486 1.00 46.12 99 GLY A N 1
ATOM 808 C CA . GLY A 1 99 ? -22.781 -3.223 6.222 1.00 46.12 99 GLY A CA 1
ATOM 809 C C . GLY A 1 99 ? -22.170 -3.880 4.972 1.00 46.12 99 GLY A C 1
ATOM 810 O O . GLY A 1 99 ? -20.978 -4.181 4.930 1.00 46.12 99 GLY A O 1
ATOM 811 N N . ALA A 1 100 ? -23.011 -4.120 3.958 1.00 44.12 100 ALA A N 1
ATOM 812 C CA . ALA A 1 100 ? -22.713 -4.910 2.755 1.00 44.12 100 ALA A CA 1
ATOM 813 C C . ALA A 1 100 ? -21.581 -4.340 1.852 1.00 44.12 100 ALA A C 1
ATOM 815 O O . ALA A 1 100 ? -21.382 -3.122 1.809 1.00 44.12 100 ALA A O 1
ATOM 816 N N . PRO A 1 101 ? -20.862 -5.189 1.078 1.00 50.31 101 PRO A N 1
ATOM 817 C CA . PRO A 1 101 ? -19.771 -4.762 0.193 1.00 50.31 101 PRO A CA 1
ATOM 818 C C . PRO A 1 101 ? -20.197 -3.767 -0.895 1.00 50.31 101 PRO A C 1
ATOM 820 O O . PRO A 1 101 ? -21.154 -4.014 -1.628 1.00 50.31 101 PRO A O 1
ATOM 823 N N . ARG A 1 102 ? -19.415 -2.693 -1.084 1.00 52.50 102 ARG A N 1
ATOM 824 C CA . ARG A 1 102 ? -19.448 -1.876 -2.308 1.00 52.50 102 ARG A CA 1
ATOM 825 C C . ARG A 1 102 ? -18.606 -2.533 -3.414 1.00 52.50 102 ARG A C 1
ATOM 827 O O . ARG A 1 102 ? -17.627 -3.228 -3.139 1.00 52.50 102 ARG A O 1
ATOM 834 N N . ARG A 1 103 ? -19.038 -2.360 -4.672 1.00 50.28 103 ARG A N 1
ATOM 835 C CA . ARG A 1 103 ? -18.530 -3.065 -5.873 1.00 50.28 103 ARG A CA 1
ATOM 836 C C . ARG A 1 103 ? -17.012 -2.974 -6.078 1.00 50.28 103 ARG A C 1
ATOM 838 O O . ARG A 1 103 ? -16.418 -3.885 -6.640 1.00 50.28 103 ARG A O 1
ATOM 845 N N . ASP A 1 104 ? -16.399 -1.893 -5.632 1.00 60.12 104 ASP A N 1
ATOM 846 C CA . ASP A 1 104 ? -14.978 -1.575 -5.756 1.00 60.12 104 ASP A CA 1
ATOM 847 C C . ASP A 1 104 ? -14.064 -2.427 -4.856 1.00 60.12 104 ASP A C 1
ATOM 849 O O . ASP A 1 104 ? -12.890 -2.604 -5.173 1.00 60.12 104 ASP A O 1
ATOM 853 N N . LEU A 1 105 ? -14.598 -3.031 -3.787 1.00 57.25 105 LEU A N 1
ATOM 854 C CA . LEU A 1 105 ? -13.829 -3.858 -2.842 1.00 57.25 105 LEU A CA 1
ATOM 855 C C . LEU A 1 105 ? -14.061 -5.373 -3.007 1.00 57.25 105 LEU A C 1
ATOM 857 O O . LEU A 1 105 ? -13.426 -6.179 -2.324 1.00 57.25 105 LEU A O 1
ATOM 861 N N . LEU A 1 106 ? -14.905 -5.781 -3.964 1.00 60.00 106 LEU A N 1
ATOM 862 C CA . LEU A 1 106 ? -15.158 -7.189 -4.315 1.00 60.00 106 LEU A CA 1
ATOM 863 C C . LEU A 1 106 ? -13.884 -8.028 -4.575 1.00 60.00 106 LEU A C 1
ATOM 865 O O . LEU A 1 106 ? -13.861 -9.185 -4.148 1.00 60.00 106 LEU A O 1
ATOM 869 N N . PRO A 1 107 ? -12.800 -7.500 -5.188 1.00 62.50 107 PRO A N 1
ATOM 870 C CA . PRO A 1 107 ? -11.572 -8.272 -5.412 1.00 62.50 107 PRO A CA 1
ATOM 871 C C . PRO A 1 107 ? -10.835 -8.694 -4.131 1.00 62.50 107 PRO A C 1
ATOM 873 O O . PRO A 1 107 ? -9.982 -9.583 -4.176 1.00 62.50 107 PRO A O 1
ATOM 876 N N . LEU A 1 108 ? -11.122 -8.047 -2.997 1.00 58.03 108 LEU A N 1
ATOM 877 C CA . LEU A 1 108 ? -10.509 -8.348 -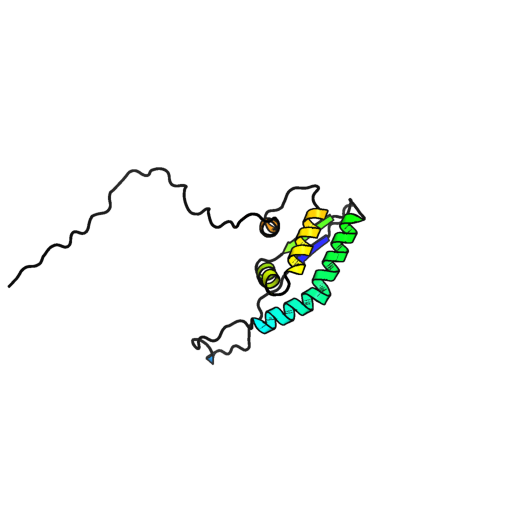1.701 1.00 58.03 108 LEU A CA 1
ATOM 878 C C . LEU A 1 108 ? -11.300 -9.393 -0.910 1.00 58.03 108 LEU A C 1
ATOM 880 O O . LEU A 1 108 ? -10.704 -10.113 -0.109 1.00 58.03 108 LEU A O 1
ATOM 884 N N . ALA A 1 109 ? -12.600 -9.525 -1.185 1.00 58.31 109 ALA A N 1
ATOM 885 C CA . ALA A 1 109 ? -13.532 -10.410 -0.487 1.00 58.31 109 ALA A CA 1
ATOM 886 C C . ALA A 1 109 ? -13.422 -11.900 -0.880 1.00 58.31 109 ALA A C 1
ATOM 888 O O . ALA A 1 109 ? -14.220 -12.709 -0.423 1.00 58.31 109 ALA A O 1
ATOM 889 N N . GLY A 1 110 ? -12.444 -12.283 -1.710 1.00 49.59 110 GLY A N 1
ATOM 890 C CA . GLY A 1 110 ? -12.219 -13.688 -2.073 1.00 49.59 110 GLY A CA 1
ATOM 891 C C . GLY A 1 110 ? -13.249 -14.267 -3.047 1.00 49.59 110 GLY A C 1
ATOM 892 O O . GLY A 1 110 ? -13.380 -15.483 -3.137 1.00 49.59 110 GLY A O 1
ATOM 893 N N . VAL A 1 111 ? -13.967 -13.427 -3.798 1.00 45.94 111 VAL A N 1
ATOM 894 C CA . VAL A 1 111 ? -14.859 -13.911 -4.859 1.00 45.94 111 VAL A CA 1
ATOM 895 C C . VAL A 1 111 ? -13.992 -14.409 -6.027 1.00 45.94 111 VAL A C 1
ATOM 897 O O . VAL A 1 111 ? -13.171 -13.627 -6.523 1.00 45.94 111 VAL A O 1
ATOM 900 N N . PRO A 1 112 ? -14.121 -15.677 -6.470 1.00 36.75 112 PRO A N 1
ATOM 901 C CA . PRO A 1 112 ? -13.397 -16.172 -7.633 1.00 36.75 112 PRO A CA 1
ATOM 902 C C . PRO A 1 112 ? -13.691 -15.275 -8.834 1.00 36.75 112 PRO A C 1
ATOM 904 O O . PRO A 1 112 ? -14.818 -14.810 -9.025 1.00 36.75 112 PRO A O 1
ATOM 907 N N . GLY A 1 113 ? -12.631 -14.978 -9.585 1.00 38.22 113 GLY A N 1
ATOM 908 C CA . GLY A 1 113 ? -12.614 -13.972 -10.631 1.00 38.22 113 GLY A CA 1
ATOM 909 C C . GLY A 1 113 ? -13.836 -14.030 -11.540 1.00 38.22 113 GLY A C 1
ATOM 910 O O . GLY A 1 113 ? -14.264 -15.087 -11.999 1.00 38.22 113 GLY A O 1
ATOM 911 N N . SER A 1 114 ? -14.357 -12.847 -11.848 1.00 43.94 114 SER A N 1
ATOM 912 C CA . SER A 1 114 ? -15.216 -12.606 -13.000 1.00 43.94 114 SER A CA 1
ATOM 913 C C . SER A 1 114 ? -14.420 -12.852 -14.291 1.00 43.94 114 SER A C 1
ATOM 915 O O . SER A 1 114 ? -14.070 -11.922 -15.008 1.00 43.94 114 SER A O 1
ATOM 917 N N . SER A 1 115 ? -14.139 -14.120 -14.576 1.00 39.53 115 SER A N 1
ATOM 918 C CA . SER A 1 115 ? -13.762 -14.646 -15.885 1.00 39.53 115 SER A CA 1
ATOM 919 C C . SER A 1 115 ? -14.766 -15.740 -16.245 1.00 39.53 115 SER A C 1
ATOM 921 O O . SER A 1 115 ? -14.436 -16.915 -16.297 1.00 39.53 115 SER A O 1
ATOM 923 N N . ALA A 1 116 ? -16.043 -15.363 -16.349 1.00 37.53 116 ALA A N 1
ATOM 924 C CA . ALA A 1 116 ? -17.120 -16.176 -16.926 1.00 37.53 116 ALA A CA 1
ATOM 925 C C . ALA A 1 116 ? -18.432 -15.375 -16.915 1.00 37.53 116 ALA A C 1
ATOM 92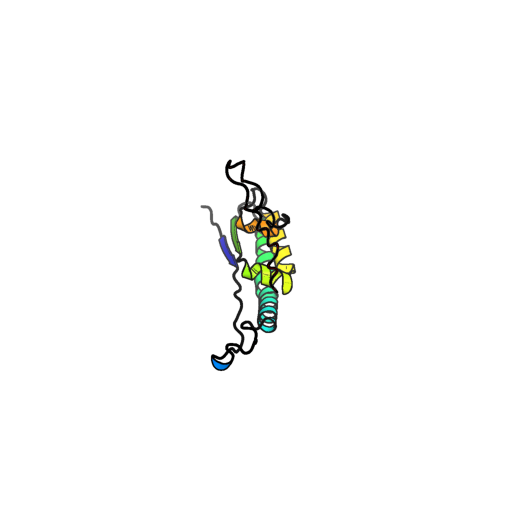7 O O . ALA A 1 116 ? -19.381 -15.697 -16.200 1.00 37.53 116 ALA A O 1
ATOM 928 N N . ARG A 1 117 ? -18.505 -14.277 -17.675 1.00 35.41 117 ARG A N 1
ATOM 929 C CA . ARG A 1 117 ? -19.813 -13.687 -18.017 1.00 35.41 117 ARG A CA 1
ATOM 930 C C . ARG A 1 117 ? -19.875 -13.068 -19.413 1.00 35.41 117 ARG A C 1
ATOM 932 O O . ARG A 1 117 ? -20.655 -12.156 -19.646 1.00 35.41 117 ARG A O 1
ATOM 939 N N . THR A 1 118 ? -19.119 -13.655 -20.342 1.00 37.41 118 THR A N 1
ATOM 940 C CA . THR A 1 118 ? -19.288 -13.476 -21.793 1.00 37.41 118 THR A CA 1
ATOM 941 C C . THR A 1 118 ? -19.389 -14.848 -22.455 1.00 37.41 118 THR A C 1
ATOM 943 O O . THR A 1 118 ? -18.560 -15.246 -23.257 1.00 37.41 118 THR A O 1
ATOM 946 N N . ALA A 1 119 ? -20.380 -15.627 -22.041 1.00 37.41 119 ALA A N 1
ATOM 947 C CA . ALA A 1 119 ? -20.920 -16.743 -22.805 1.00 37.41 119 ALA A CA 1
ATOM 948 C C . ALA A 1 119 ? -22.263 -17.093 -22.167 1.00 37.41 119 ALA A C 1
ATOM 950 O O . ALA A 1 119 ? -22.333 -17.269 -20.955 1.00 37.41 119 ALA A O 1
ATOM 951 N N . ARG A 1 120 ? -23.305 -17.230 -22.989 1.00 39.88 120 ARG A N 1
ATOM 952 C CA . ARG A 1 120 ? -24.691 -17.578 -22.619 1.00 39.88 120 ARG A CA 1
ATOM 953 C C . ARG A 1 120 ? -25.562 -16.400 -22.168 1.00 39.88 120 ARG A C 1
ATOM 955 O O . ARG A 1 120 ? -26.003 -16.327 -21.029 1.00 39.88 120 ARG A O 1
ATOM 962 N N . ARG A 1 121 ? -25.906 -15.546 -23.135 1.00 32.56 121 ARG A N 1
ATOM 963 C CA . ARG A 1 121 ? -27.293 -15.111 -23.377 1.00 32.56 121 ARG A CA 1
ATOM 964 C C . ARG A 1 121 ? -27.449 -14.773 -24.861 1.00 32.56 121 ARG A C 1
ATOM 966 O O . ARG A 1 121 ? -27.130 -13.679 -25.296 1.00 32.56 121 ARG A O 1
ATOM 973 N N . GLY A 1 122 ? -27.913 -15.762 -25.610 1.00 30.25 122 GLY A N 1
ATOM 974 C CA . GLY A 1 122 ? -28.415 -15.644 -26.972 1.00 30.25 122 GLY A CA 1
ATOM 975 C C . GLY A 1 122 ? -29.382 -16.803 -27.176 1.00 30.25 122 GLY A C 1
ATOM 976 O O . GLY A 1 122 ? -28.954 -17.905 -27.498 1.00 30.25 122 GLY A O 1
ATOM 977 N N . GLY A 1 123 ? -30.654 -16.581 -26.832 1.00 33.22 123 GLY A N 1
ATOM 978 C CA . GLY A 1 123 ? -31.761 -17.447 -27.249 1.00 33.22 123 GLY A CA 1
ATOM 979 C C . GLY A 1 123 ? -32.002 -17.318 -28.761 1.00 33.22 123 GLY A C 1
ATOM 980 O O . GLY A 1 123 ? -31.393 -16.457 -29.395 1.00 33.22 123 GLY A O 1
ATOM 981 N N . PRO A 1 124 ? -32.836 -18.188 -29.347 1.00 33.19 124 PRO A N 1
ATOM 982 C CA . PRO A 1 124 ? -32.689 -18.637 -30.723 1.00 33.19 124 PRO A CA 1
ATOM 983 C C . PRO A 1 124 ? -33.099 -17.552 -31.719 1.00 33.19 124 PRO A C 1
ATOM 985 O O . PRO A 1 124 ? -34.240 -17.099 -31.720 1.00 33.19 124 PRO A O 1
ATOM 988 N N . ALA A 1 125 ? -32.170 -17.177 -32.595 1.00 34.84 125 ALA A N 1
ATOM 989 C CA . ALA A 1 125 ? -32.495 -16.532 -33.855 1.00 34.84 125 ALA A CA 1
ATOM 990 C C . ALA A 1 125 ? -32.573 -17.626 -34.924 1.00 34.84 125 ALA A C 1
ATOM 992 O O . ALA A 1 125 ? -31.592 -18.295 -35.242 1.00 34.84 125 ALA A O 1
ATOM 993 N N . SER A 1 126 ? -33.788 -17.832 -35.411 1.00 33.31 126 SER A N 1
ATOM 994 C CA . SER A 1 126 ? -34.110 -18.423 -36.703 1.00 33.31 126 SER A CA 1
ATOM 995 C C . SER A 1 126 ? -33.250 -17.833 -37.828 1.00 33.31 126 SER A C 1
ATOM 997 O O . SER A 1 126 ? -33.112 -16.613 -37.892 1.00 33.31 126 SER A O 1
ATOM 999 N N . GLY A 1 127 ? -32.790 -18.674 -38.757 1.00 31.20 127 GLY A N 1
ATOM 1000 C CA . GLY A 1 127 ? -32.358 -18.243 -40.091 1.00 31.20 127 GLY A CA 1
ATOM 1001 C C . GLY A 1 127 ? -30.908 -18.574 -40.446 1.00 31.20 127 GLY A C 1
ATOM 1002 O O . GLY A 1 127 ? -29.979 -18.018 -39.878 1.00 31.20 127 GLY A O 1
ATOM 1003 N N . ASP A 1 128 ? -30.783 -19.440 -41.449 1.00 31.00 128 ASP A N 1
ATOM 1004 C CA . ASP A 1 128 ? -29.645 -19.688 -42.339 1.00 31.00 128 ASP A CA 1
ATOM 1005 C C . ASP A 1 128 ? -28.380 -20.407 -41.840 1.00 31.00 128 ASP A C 1
ATOM 1007 O O . ASP A 1 128 ? -27.523 -19.911 -41.111 1.00 31.00 128 ASP A O 1
ATOM 1011 N N . ALA A 1 129 ? -28.251 -21.629 -42.366 1.00 36.03 129 ALA A N 1
ATOM 1012 C CA . ALA A 1 129 ? -27.097 -22.505 -42.283 1.00 36.03 129 ALA A CA 1
ATOM 1013 C C . ALA A 1 129 ? -25.887 -21.941 -43.060 1.00 36.03 129 ALA A C 1
ATOM 1015 O O . ALA A 1 129 ? -26.042 -21.456 -44.183 1.00 36.03 129 ALA A O 1
ATOM 1016 N N . PRO A 1 130 ? -24.653 -22.078 -42.540 1.00 36.16 130 PRO A N 1
ATOM 1017 C CA . PRO A 1 130 ? -23.462 -21.664 -43.267 1.00 36.16 130 PRO A CA 1
ATOM 1018 C C . PRO A 1 130 ? -23.165 -22.609 -44.439 1.00 36.16 130 PRO A C 1
ATOM 1020 O O . PRO A 1 130 ? -23.039 -23.828 -44.285 1.00 36.16 130 PRO A O 1
ATOM 1023 N N . GLN A 1 131 ? -23.014 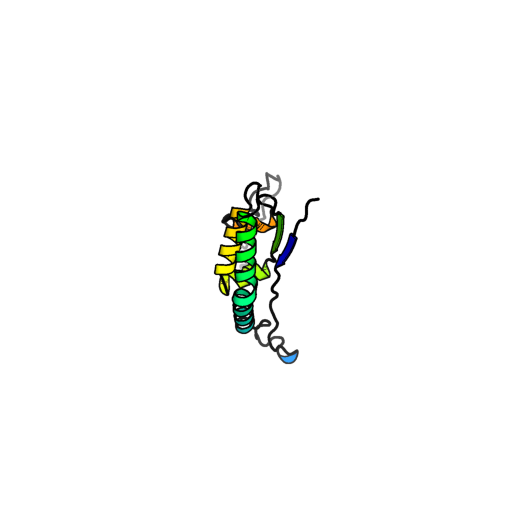-22.008 -45.622 1.00 36.41 131 GLN A N 1
ATOM 1024 C CA . GLN A 1 131 ? -22.599 -22.664 -46.855 1.00 36.41 131 GLN A CA 1
ATOM 1025 C C . GLN A 1 131 ? -21.292 -23.441 -46.661 1.00 36.41 131 GLN A C 1
ATOM 1027 O O . GLN A 1 131 ? -20.217 -22.907 -46.387 1.00 36.41 131 GLN A O 1
ATOM 1032 N N . ARG A 1 132 ? -21.410 -24.749 -46.860 1.00 32.78 132 ARG A N 1
ATOM 1033 C CA . ARG A 1 132 ? -20.329 -25.724 -46.904 1.00 32.78 132 ARG A CA 1
ATOM 1034 C C . ARG A 1 132 ? -19.541 -25.511 -48.202 1.00 32.78 132 ARG A C 1
ATOM 1036 O O . ARG A 1 132 ? -19.961 -25.982 -49.257 1.00 32.78 132 ARG A O 1
ATOM 1043 N N . VAL A 1 133 ? -18.396 -24.829 -48.142 1.00 39.12 133 VAL A N 1
ATOM 1044 C CA . VAL A 1 133 ? -17.467 -24.711 -49.282 1.00 39.12 133 VAL A CA 1
ATOM 1045 C C . VAL A 1 133 ? -16.867 -26.089 -49.577 1.00 39.12 133 VAL A C 1
ATOM 1047 O O . VAL A 1 133 ? -15.866 -26.515 -49.005 1.00 39.12 133 VAL A O 1
ATOM 1050 N N . ARG A 1 134 ? -17.525 -26.823 -50.478 1.00 33.53 134 ARG A N 1
ATO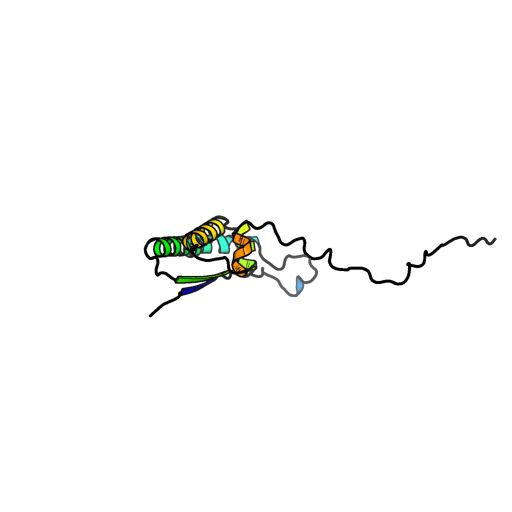M 1051 C CA . ARG A 1 134 ? -16.980 -28.003 -51.150 1.00 33.53 134 ARG A CA 1
ATOM 1052 C C . ARG A 1 134 ? -15.945 -27.525 -52.168 1.00 33.53 134 ARG A C 1
ATOM 1054 O O . ARG A 1 134 ? -16.314 -27.044 -53.231 1.00 33.53 134 ARG A O 1
ATOM 1061 N N . ARG A 1 135 ? -14.653 -27.701 -51.889 1.00 34.94 135 ARG A N 1
ATOM 1062 C CA . ARG A 1 135 ? -13.642 -27.745 -52.955 1.00 34.94 135 ARG A CA 1
ATOM 1063 C C . ARG A 1 135 ? -13.484 -29.197 -53.394 1.00 34.94 135 ARG A C 1
ATOM 1065 O O . ARG A 1 135 ? -12.909 -30.006 -52.672 1.00 34.94 135 ARG A O 1
ATOM 1072 N N . ARG A 1 136 ? -14.033 -29.531 -54.563 1.00 32.66 136 ARG A N 1
ATOM 1073 C CA . ARG A 1 136 ? -13.678 -30.733 -55.319 1.00 32.66 136 ARG A CA 1
ATOM 1074 C C . ARG A 1 136 ? -13.284 -30.324 -56.738 1.00 32.66 136 ARG A C 1
ATOM 1076 O O . ARG A 1 136 ? -14.082 -29.732 -57.449 1.00 32.66 136 ARG A O 1
ATOM 1083 N N . THR A 1 137 ? -12.042 -30.687 -57.052 1.00 32.78 137 THR A N 1
ATOM 1084 C CA . THR A 1 137 ? -11.519 -31.126 -58.351 1.00 32.78 137 THR A CA 1
ATOM 1085 C C . THR A 1 137 ? -11.450 -30.118 -59.501 1.00 32.78 137 THR A C 1
ATOM 1087 O O . THR A 1 137 ? -12.460 -29.713 -60.063 1.00 32.78 137 THR A O 1
ATOM 1090 N N . LYS A 1 138 ? -10.221 -29.849 -59.959 1.00 33.38 138 LYS A N 1
ATOM 1091 C CA . LYS A 1 138 ? -9.942 -29.573 -61.371 1.00 33.38 138 LYS A CA 1
ATOM 1092 C C . LYS A 1 138 ? -9.027 -30.691 -61.878 1.00 33.38 138 LYS A C 1
ATOM 1094 O O . LYS A 1 138 ? -7.894 -30.811 -61.428 1.00 33.38 138 LYS A O 1
ATOM 1099 N N . VAL A 1 139 ? -9.592 -31.548 -62.723 1.00 37.22 139 VAL A N 1
ATOM 1100 C CA . VAL A 1 139 ? -8.884 -32.390 -63.700 1.00 37.22 139 VAL A CA 1
ATOM 1101 C C . VAL A 1 139 ? -8.623 -31.509 -64.924 1.00 37.22 139 VAL A C 1
ATOM 1103 O O . VAL A 1 139 ? -9.480 -30.678 -65.210 1.00 37.22 139 VAL A O 1
ATOM 1106 N N . LEU A 1 140 ? -7.472 -31.682 -65.580 1.00 33.59 140 LEU A N 1
ATOM 1107 C CA . LEU A 1 140 ? -7.069 -31.321 -66.960 1.00 33.59 140 LEU A CA 1
ATOM 1108 C C . LEU A 1 140 ? -5.556 -31.047 -66.901 1.00 33.59 140 LEU A C 1
ATOM 1110 O O . LEU A 1 140 ? -5.148 -30.204 -66.108 1.00 33.59 140 LEU A O 1
ATOM 1114 N N . GLY A 1 141 ? -4.671 -31.682 -67.658 1.00 35.34 141 GLY A N 1
ATOM 1115 C CA . GLY A 1 141 ? -4.740 -32.690 -68.712 1.00 35.34 141 GLY A CA 1
ATOM 1116 C C . GLY A 1 141 ? -3.308 -33.146 -69.000 1.00 35.34 141 GLY A C 1
ATOM 1117 O O . GLY A 1 141 ? -2.385 -32.577 -68.369 1.00 35.34 141 GLY A O 1
#

Secondary structure (DSSP, 8-state):
----EEEEE--PPPB-S--GGGTTS---SB-HHHHHHHHHHHIIIIIHHHHHHHHHHHHH-TT--EEEEE-HHHHHHHHHH-HHHHHHHHHHHHHT-SSPPPGGGGGGTT---S---SS---------PPP----------

Foldseek 3Di:
DADEAEEEADDDFDFDPDDPVCVPVPDDRGPLVVSLVVLLVCCVVPQVVVLVVLLVVLQVDVSHHYHYAYDPNNVVSCVPRPVVSLVSVLSSVVSNPPDDDDPRCVVSVPDPDPPPDPDDDDPDDDDDDDDDPDDDDDDDD

InterPro domains:
  IPR004300 Glycoside hydrolase family 57, N-terminal domain [PF03065] (4-97)
  IPR011330 Glycoside hydrolase/deacetylase, beta/alpha-barrel [SSF88713] (2-98)

pLDDT: mean 74.83, std 24.07, range [30.25, 97.12]